Protein AF-A0A382TRZ2-F1 (afdb_monomer_lite)

InterPro domains:
  IPR000399 TPP-binding enzyme, conserved site [PS00187] (9-28)
  IPR011766 Thiamine pyrophosphate enzyme, TPP-binding [PF02775] (1-74)
  IPR029061 Thiamin diphosphate-binding fold [SSF52518] (1-80)
  IPR051818 Thiamine pyrophosphate-dependent decarboxylase [PTHR42818] (1-80)

Structure (mmCIF, N/CA/C/O backbone):
data_AF-A0A382TRZ2-F1
#
_entry.id   AF-A0A382TRZ2-F1
#
loop_
_atom_site.group_PDB
_atom_site.id
_atom_site.type_symbol
_atom_site.label_atom_id
_atom_site.label_alt_id
_atom_site.label_comp_id
_atom_site.label_asym_id
_atom_site.label_entity_id
_atom_site.label_seq_id
_atom_site.pdbx_PDB_ins_code
_atom_site.Cartn_x
_atom_site.Cartn_y
_atom_site.Cartn_z
_atom_site.occupancy
_atom_site.B_iso_or_equiv
_atom_site.auth_seq_id
_atom_site.auth_comp_id
_atom_site.auth_asym_id
_atom_site.auth_atom_id
_atom_site.pdbx_PDB_model_num
ATOM 1 N N . MET A 1 1 ? 9.372 9.226 -0.701 1.00 83.50 1 MET A N 1
ATOM 2 C CA . MET A 1 1 ? 8.223 8.433 -1.203 1.00 83.50 1 MET A CA 1
ATOM 3 C C . MET A 1 1 ? 7.934 7.335 -0.180 1.00 83.50 1 MET A C 1
ATOM 5 O O . MET A 1 1 ? 8.838 7.039 0.591 1.00 83.50 1 MET A O 1
ATOM 9 N N . GLY A 1 2 ? 6.713 6.793 -0.117 1.00 89.94 2 GLY A N 1
ATOM 10 C CA . GLY A 1 2 ? 6.350 5.718 0.825 1.00 89.94 2 GLY A CA 1
ATOM 11 C C . GLY A 1 2 ? 5.656 6.152 2.124 1.00 89.94 2 GLY A C 1
ATOM 12 O O . GLY A 1 2 ? 5.359 5.321 2.971 1.00 89.94 2 GLY A O 1
ATOM 13 N N . LEU A 1 3 ? 5.391 7.447 2.315 1.00 95.81 3 LEU A N 1
ATOM 14 C CA . LEU A 1 3 ? 4.763 7.952 3.546 1.00 95.81 3 LEU A CA 1
ATOM 15 C C . LEU A 1 3 ? 3.251 8.171 3.429 1.00 95.81 3 LEU A C 1
ATOM 17 O O . LEU A 1 3 ? 2.616 8.489 4.434 1.00 95.81 3 LEU A O 1
ATOM 21 N N . ALA A 1 4 ? 2.662 8.000 2.242 1.00 96.88 4 ALA A N 1
ATOM 22 C CA . ALA A 1 4 ? 1.232 8.235 2.081 1.00 96.88 4 ALA A CA 1
ATOM 23 C C . ALA A 1 4 ? 0.407 7.179 2.833 1.00 96.88 4 ALA A C 1
ATOM 25 O O . ALA A 1 4 ? -0.578 7.540 3.475 1.00 96.88 4 ALA A O 1
ATOM 26 N N . LEU A 1 5 ? 0.855 5.918 2.878 1.00 97.62 5 LEU A N 1
ATOM 27 C CA . LEU A 1 5 ? 0.194 4.878 3.672 1.00 97.62 5 LEU A CA 1
ATOM 28 C C . LEU A 1 5 ? 0.209 5.156 5.198 1.00 97.62 5 LEU A C 1
ATOM 30 O O . LEU A 1 5 ? -0.872 5.186 5.787 1.00 97.62 5 LEU A O 1
ATOM 34 N N . PRO A 1 6 ? 1.359 5.418 5.859 1.00 97.12 6 PRO A N 1
ATOM 35 C CA . PRO A 1 6 ? 1.378 5.834 7.267 1.00 97.12 6 PRO A CA 1
ATOM 36 C C . PRO A 1 6 ? 0.504 7.056 7.567 1.00 97.12 6 PRO A C 1
ATOM 38 O O . PRO A 1 6 ? -0.192 7.091 8.582 1.00 97.12 6 PRO A O 1
ATOM 41 N N . PHE A 1 7 ? 0.517 8.054 6.678 1.00 98.12 7 PHE A N 1
ATOM 42 C CA . PHE A 1 7 ? -0.314 9.246 6.825 1.00 98.12 7 PHE A CA 1
ATOM 43 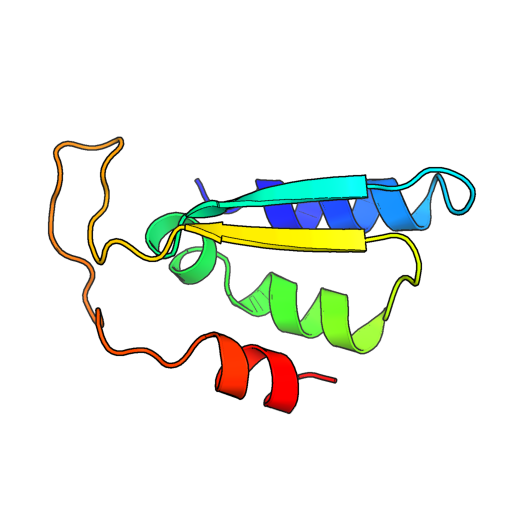C C . PHE A 1 7 ? -1.807 8.902 6.769 1.00 98.12 7 PHE A C 1
ATOM 45 O O . PHE A 1 7 ? -2.576 9.329 7.629 1.00 98.12 7 PHE A O 1
ATOM 52 N N . ALA A 1 8 ? -2.211 8.089 5.792 1.00 98.31 8 ALA A N 1
ATOM 53 C CA . ALA A 1 8 ? -3.591 7.654 5.628 1.00 98.31 8 ALA A CA 1
ATOM 54 C C . ALA A 1 8 ? -4.082 6.806 6.808 1.00 98.31 8 ALA A C 1
ATOM 56 O O . ALA A 1 8 ? -5.222 6.973 7.231 1.00 98.31 8 ALA A O 1
ATOM 57 N N . LEU A 1 9 ? -3.225 5.957 7.384 1.00 98.31 9 LEU A N 1
ATOM 58 C CA . LEU A 1 9 ? -3.539 5.219 8.609 1.00 98.31 9 LEU A CA 1
ATOM 59 C C . LEU A 1 9 ? -3.830 6.167 9.778 1.00 98.31 9 LEU A C 1
ATOM 61 O O . LEU A 1 9 ? -4.846 6.014 10.453 1.00 98.31 9 LEU A O 1
ATOM 65 N N . GLY A 1 10 ? -2.972 7.169 9.993 1.00 98.06 10 GLY A N 1
ATOM 66 C CA . GLY A 1 10 ? -3.195 8.182 11.024 1.00 98.06 10 GLY A CA 1
ATOM 67 C C . GLY A 1 10 ? -4.505 8.939 10.807 1.00 98.06 10 GLY A C 1
ATOM 68 O O . GLY A 1 10 ? -5.291 9.088 11.740 1.00 98.06 10 GLY A O 1
ATOM 69 N N . LEU A 1 11 ? -4.776 9.353 9.566 1.00 98.50 11 LEU A N 1
ATOM 70 C CA . LEU A 1 11 ? -6.010 10.042 9.191 1.00 98.50 11 LEU A CA 1
ATOM 71 C C . LEU A 1 11 ? -7.254 9.176 9.435 1.00 98.50 11 LEU A C 1
ATOM 73 O O . LEU A 1 11 ? -8.224 9.657 10.014 1.00 98.50 11 LEU A O 1
ATOM 77 N N . ALA A 1 12 ? -7.208 7.904 9.037 1.00 98.62 12 ALA A N 1
ATOM 78 C CA . ALA A 1 12 ? -8.292 6.948 9.239 1.00 98.62 12 ALA A CA 1
ATOM 79 C C . ALA A 1 12 ? -8.583 6.733 10.731 1.00 98.62 12 ALA A C 1
ATOM 81 O O . ALA A 1 12 ? -9.748 6.681 11.123 1.00 98.62 12 ALA A O 1
ATOM 82 N N . ALA A 1 13 ? -7.537 6.693 11.562 1.00 97.50 13 ALA A N 1
ATOM 83 C CA . ALA A 1 13 ? -7.658 6.546 13.008 1.00 97.50 13 ALA A CA 1
ATOM 84 C C . ALA A 1 13 ? -8.280 7.775 13.693 1.00 97.50 13 ALA A C 1
ATOM 86 O O . ALA A 1 13 ? -9.065 7.616 14.625 1.00 97.50 13 ALA A O 1
ATOM 87 N N . VAL A 1 14 ? -7.954 8.997 13.249 1.00 98.12 14 VAL A N 1
ATOM 88 C CA . VAL A 1 14 ? -8.498 10.229 13.858 1.00 98.12 14 VAL A CA 1
ATOM 89 C C . VAL A 1 14 ? -9.840 10.678 13.268 1.00 98.12 14 VAL A C 1
ATOM 91 O O . VAL A 1 14 ? -10.505 11.523 13.863 1.00 98.12 14 VAL A O 1
ATOM 94 N N . GLN A 1 15 ? -10.250 10.141 12.116 1.00 97.88 15 GLN A N 1
ATOM 95 C CA . GLN A 1 15 ? -11.520 10.464 11.451 1.00 97.88 15 GLN A CA 1
ATOM 96 C C . GLN A 1 15 ? -12.313 9.186 11.115 1.00 97.88 15 GLN A C 1
ATOM 98 O O . GLN A 1 15 ? -12.508 8.886 9.935 1.00 97.88 15 GLN A O 1
ATOM 103 N N . PRO A 1 16 ? -12.790 8.428 12.124 1.00 96.88 16 PRO A N 1
ATOM 104 C CA . PRO A 1 16 ? -13.406 7.110 11.923 1.00 96.88 16 PRO A CA 1
ATOM 105 C C . PRO A 1 16 ? -14.667 7.134 11.041 1.00 96.88 16 PRO A C 1
ATOM 107 O O . PRO A 1 16 ? -14.949 6.160 10.348 1.00 96.88 16 PRO A O 1
ATOM 110 N N . ASP A 1 17 ? -15.393 8.255 11.014 1.00 97.94 17 ASP A N 1
ATOM 111 C CA . ASP A 1 17 ? -16.625 8.409 10.227 1.00 97.94 17 ASP A CA 1
ATOM 112 C C . ASP A 1 17 ? -16.375 8.775 8.753 1.00 97.94 17 ASP A C 1
ATOM 114 O O . ASP A 1 17 ? -17.303 8.790 7.941 1.00 97.94 17 ASP A O 1
ATOM 118 N N . GLN A 1 18 ? -15.128 9.083 8.379 1.00 98.19 18 GLN A N 1
ATOM 119 C CA . GLN A 1 18 ? -14.767 9.444 7.010 1.00 98.19 18 GLN A CA 1
ATOM 120 C C . GLN A 1 18 ? -14.023 8.306 6.325 1.00 98.19 18 GLN A C 1
ATOM 122 O O . GLN A 1 18 ? -13.098 7.718 6.880 1.00 98.19 18 GLN A O 1
ATOM 127 N N . ARG A 1 19 ? -14.403 8.015 5.078 1.00 98.44 19 ARG A N 1
ATOM 128 C CA . ARG A 1 19 ? -13.668 7.060 4.245 1.00 98.44 19 ARG A CA 1
ATOM 129 C C . ARG A 1 19 ? -12.346 7.676 3.809 1.00 98.44 19 ARG A C 1
ATOM 131 O O . ARG A 1 19 ? -12.334 8.727 3.172 1.00 98.44 19 ARG A O 1
ATOM 138 N N . VAL A 1 20 ? -11.256 6.980 4.093 1.00 98.69 20 VAL A N 1
ATOM 139 C CA . VAL A 1 20 ? -9.907 7.351 3.679 1.00 98.69 20 VAL A CA 1
ATOM 140 C C . VAL A 1 20 ? -9.467 6.410 2.569 1.00 98.69 20 VAL A C 1
ATOM 142 O O . VAL A 1 20 ? -9.436 5.193 2.739 1.00 98.69 20 VAL A O 1
ATOM 145 N N . VAL A 1 21 ? -9.112 6.977 1.420 1.00 98.62 21 VAL A N 1
ATOM 146 C CA . VAL A 1 21 ? -8.538 6.233 0.297 1.00 98.62 21 VAL A CA 1
ATOM 147 C C . VAL A 1 21 ? -7.132 6.754 0.059 1.00 98.62 21 VAL A C 1
ATOM 149 O O . VAL A 1 21 ? -6.938 7.958 -0.105 1.00 98.62 21 VAL A O 1
ATOM 152 N N . VAL A 1 22 ? -6.159 5.851 0.029 1.00 98.00 22 VAL A N 1
ATOM 153 C CA . VAL A 1 22 ? -4.771 6.172 -0.307 1.00 98.00 22 VAL A CA 1
ATOM 154 C C . VAL A 1 22 ? -4.373 5.466 -1.590 1.00 98.00 22 VAL A C 1
ATOM 156 O O . VAL A 1 22 ? -4.706 4.300 -1.793 1.00 98.00 22 VAL A O 1
ATOM 159 N N . VAL A 1 23 ? -3.668 6.185 -2.460 1.00 97.44 23 VAL A N 1
ATOM 160 C CA . VAL A 1 23 ? -3.097 5.641 -3.691 1.00 97.44 23 VAL A CA 1
ATOM 161 C C . VAL A 1 23 ? -1.589 5.590 -3.517 1.00 97.44 23 VAL A C 1
ATOM 163 O O . VAL A 1 23 ? -0.948 6.636 -3.424 1.00 97.44 23 VAL A O 1
ATOM 166 N N . GLU A 1 24 ? -1.033 4.384 -3.486 1.00 95.75 24 GLU A N 1
ATOM 167 C CA . GLU A 1 24 ? 0.400 4.157 -3.312 1.00 95.75 24 GLU A CA 1
ATOM 168 C C . GLU A 1 24 ? 0.963 3.432 -4.537 1.00 95.75 24 GLU A C 1
ATOM 170 O O . GLU A 1 24 ? 0.302 2.584 -5.132 1.00 95.75 24 GLU A O 1
ATOM 175 N N . GLY A 1 25 ? 2.197 3.748 -4.926 1.00 95.62 25 GLY A N 1
ATOM 176 C CA . GLY A 1 25 ? 2.937 2.932 -5.890 1.00 95.62 25 GLY A CA 1
ATOM 177 C C . GLY A 1 25 ? 3.647 1.778 -5.189 1.00 95.62 25 GLY A C 1
ATOM 178 O O . GLY A 1 25 ? 4.123 1.947 -4.066 1.00 95.62 25 GLY A O 1
ATOM 179 N N . ASP A 1 26 ? 3.796 0.642 -5.861 1.00 95.94 26 ASP A N 1
ATOM 180 C CA . ASP A 1 26 ? 4.598 -0.500 -5.401 1.00 95.94 26 ASP A CA 1
ATOM 181 C C . ASP A 1 26 ? 6.017 -0.102 -4.965 1.00 95.94 26 ASP A C 1
ATOM 183 O O . ASP A 1 26 ? 6.467 -0.496 -3.893 1.00 95.94 26 ASP A O 1
ATOM 187 N N . GLY A 1 27 ? 6.695 0.771 -5.712 1.00 95.56 27 GLY A N 1
ATOM 188 C CA . GLY A 1 27 ? 8.007 1.295 -5.332 1.00 95.56 27 GLY A CA 1
ATOM 189 C C . GLY A 1 27 ? 7.987 2.140 -4.056 1.00 95.56 27 GLY A C 1
ATOM 190 O O . GLY A 1 27 ? 8.932 2.086 -3.273 1.00 95.56 27 GLY A O 1
ATOM 191 N N . GLY A 1 28 ? 6.917 2.907 -3.828 1.00 95.00 28 GLY A N 1
ATOM 192 C CA . GLY A 1 28 ? 6.728 3.667 -2.589 1.00 95.00 28 GLY A CA 1
ATOM 193 C C . GLY A 1 28 ? 6.428 2.748 -1.408 1.00 95.00 28 GLY A C 1
ATOM 194 O O . GLY A 1 28 ? 7.029 2.893 -0.346 1.00 95.00 28 GLY A O 1
ATOM 195 N N . LEU A 1 29 ? 5.574 1.748 -1.620 1.00 95.25 29 LEU A N 1
ATOM 196 C CA . LEU A 1 29 ? 5.228 0.756 -0.612 1.00 95.25 29 LEU A CA 1
ATOM 197 C C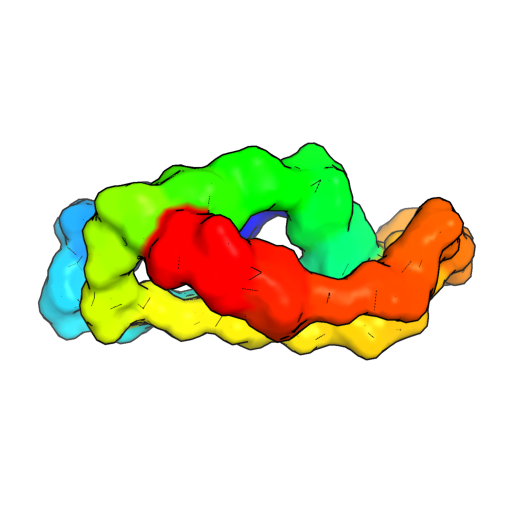 . LEU A 1 29 ? 6.441 -0.092 -0.206 1.00 95.25 29 LEU A C 1
ATOM 199 O O . LEU A 1 29 ? 6.646 -0.319 0.983 1.00 95.25 29 LEU A O 1
ATOM 203 N N . LEU A 1 30 ? 7.300 -0.487 -1.154 1.00 94.56 30 LEU A N 1
ATOM 204 C CA . LEU A 1 30 ? 8.569 -1.166 -0.858 1.00 94.56 30 LEU A CA 1
ATOM 205 C C . LEU A 1 30 ? 9.481 -0.330 0.053 1.00 94.56 30 LEU A C 1
ATOM 207 O O . LEU A 1 30 ? 10.151 -0.889 0.917 1.00 94.56 30 LEU A O 1
ATOM 211 N N . MET A 1 31 ? 9.496 0.999 -0.103 1.00 94.19 31 MET A N 1
ATOM 212 C CA . MET A 1 31 ? 10.305 1.895 0.736 1.00 94.19 31 MET A CA 1
ATOM 213 C C . MET A 1 31 ? 9.797 2.004 2.180 1.00 94.19 31 MET A C 1
ATOM 215 O O . MET A 1 31 ? 10.550 2.450 3.043 1.00 94.19 31 MET A O 1
ATOM 219 N N . HIS A 1 32 ? 8.538 1.649 2.452 1.00 94.06 32 HIS A N 1
ATOM 220 C CA . HIS A 1 32 ? 7.903 1.789 3.770 1.00 94.06 32 HIS A CA 1
ATOM 221 C C . HIS A 1 32 ? 6.976 0.611 4.101 1.00 94.06 32 HIS A C 1
ATOM 223 O O . HIS A 1 32 ? 5.899 0.759 4.674 1.00 94.06 32 HIS A O 1
ATOM 229 N N . MET A 1 33 ? 7.430 -0.599 3.781 1.00 93.44 33 MET A N 1
ATOM 230 C CA . MET A 1 33 ? 6.639 -1.825 3.906 1.00 93.44 33 MET A CA 1
ATOM 231 C C . MET A 1 33 ? 6.175 -2.114 5.341 1.00 93.44 33 MET A C 1
ATOM 233 O O . MET A 1 33 ? 5.096 -2.667 5.536 1.00 93.44 33 MET A O 1
ATOM 237 N N . GLY A 1 34 ? 6.940 -1.680 6.352 1.00 95.00 34 GLY A N 1
ATOM 238 C CA . GLY A 1 34 ? 6.562 -1.808 7.765 1.00 95.00 34 GLY A CA 1
ATOM 239 C C . GLY A 1 34 ? 5.231 -1.131 8.118 1.00 95.00 34 GLY A C 1
ATOM 240 O O . GLY A 1 34 ? 4.579 -1.541 9.074 1.00 95.00 34 GLY A O 1
ATOM 241 N N . ALA A 1 35 ? 4.774 -0.164 7.316 1.00 95.81 35 ALA A N 1
ATOM 242 C CA . ALA A 1 35 ? 3.466 0.459 7.487 1.00 95.81 35 ALA A CA 1
ATOM 243 C C . ALA A 1 35 ? 2.305 -0.538 7.330 1.00 95.81 35 ALA A C 1
ATOM 245 O O . ALA A 1 35 ? 1.293 -0.391 8.009 1.00 95.81 35 ALA A O 1
ATOM 246 N N . LEU A 1 36 ? 2.452 -1.575 6.495 1.00 96.62 36 LEU A N 1
ATOM 247 C CA . LEU A 1 36 ? 1.431 -2.619 6.342 1.00 96.62 36 LEU A CA 1
ATOM 248 C C . LEU A 1 36 ? 1.222 -3.406 7.640 1.00 96.62 36 LEU A C 1
ATOM 250 O O . LEU A 1 36 ? 0.088 -3.735 7.966 1.00 96.62 36 LEU A O 1
ATOM 254 N N . ALA A 1 37 ? 2.288 -3.650 8.410 1.00 97.25 37 ALA A N 1
ATOM 255 C CA . ALA A 1 37 ? 2.174 -4.312 9.708 1.00 97.25 37 ALA A CA 1
ATOM 256 C C . ALA A 1 37 ? 1.371 -3.457 10.702 1.00 97.25 37 ALA A C 1
ATOM 258 O O . ALA A 1 37 ? 0.544 -3.976 11.444 1.00 97.25 37 ALA A O 1
ATOM 259 N N . SER A 1 38 ? 1.568 -2.133 10.690 1.00 97.19 38 SER A N 1
ATOM 260 C CA . SER A 1 38 ? 0.755 -1.215 11.497 1.00 97.19 38 SER A CA 1
ATOM 261 C C . SER A 1 38 ? -0.700 -1.171 11.034 1.00 97.19 38 SER A C 1
ATOM 263 O O . SER A 1 38 ? -1.594 -1.134 11.872 1.00 97.19 38 SER A O 1
ATOM 265 N N . VAL A 1 39 ? -0.950 -1.197 9.721 1.00 97.56 39 VAL A N 1
ATOM 266 C CA . VAL A 1 39 ? -2.313 -1.242 9.171 1.00 97.56 39 VAL A CA 1
ATOM 267 C C . VAL A 1 39 ? -3.036 -2.509 9.611 1.00 97.56 39 VAL A C 1
ATOM 269 O O . VAL A 1 39 ? -4.147 -2.389 10.114 1.00 97.56 39 VAL A O 1
ATOM 272 N N . GLY A 1 40 ? -2.418 -3.685 9.476 1.00 97.19 40 GLY A N 1
ATOM 273 C CA . GLY A 1 40 ? -3.029 -4.948 9.904 1.00 97.19 40 GLY A CA 1
ATOM 274 C C . GLY A 1 40 ? -3.260 -5.012 11.416 1.00 97.19 40 GLY A C 1
ATOM 275 O O . GLY A 1 40 ? -4.312 -5.445 11.873 1.00 97.19 40 GLY A O 1
ATOM 276 N N . ALA A 1 41 ? -2.336 -4.468 12.219 1.00 97.25 41 ALA A N 1
ATOM 277 C CA . ALA A 1 41 ? -2.505 -4.396 13.672 1.00 97.25 41 ALA A CA 1
ATOM 278 C C . ALA A 1 41 ? -3.644 -3.457 14.115 1.00 97.25 41 ALA A C 1
ATOM 280 O O . ALA A 1 41 ? -4.331 -3.745 15.094 1.00 97.25 41 ALA A O 1
ATOM 281 N N . VAL A 1 42 ? -3.828 -2.319 13.435 1.00 97.06 42 VAL A N 1
ATOM 282 C CA . VAL A 1 42 ? -4.881 -1.339 13.763 1.00 97.06 42 VAL A CA 1
ATOM 283 C C . VAL A 1 42 ? -6.228 -1.727 13.144 1.00 97.06 42 VAL A C 1
ATOM 285 O O . VAL A 1 42 ? -7.267 -1.441 13.733 1.00 97.06 42 VAL A O 1
ATOM 288 N N . ALA A 1 43 ? -6.214 -2.356 11.967 1.00 96.38 43 ALA A N 1
ATOM 289 C CA . ALA A 1 43 ? -7.376 -2.788 11.191 1.00 96.38 43 ALA A CA 1
ATOM 290 C C . ALA A 1 43 ? -8.506 -1.731 11.083 1.00 96.38 43 ALA A C 1
ATOM 292 O O . ALA A 1 43 ? -9.661 -2.014 11.424 1.00 96.38 43 ALA A O 1
ATOM 293 N N . PRO A 1 44 ? -8.216 -0.494 10.624 1.00 97.25 44 PRO A N 1
ATOM 294 C CA . PRO A 1 44 ? -9.238 0.544 10.510 1.0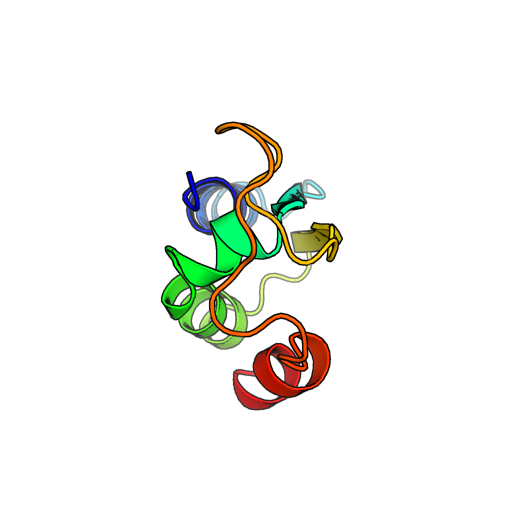0 97.25 44 PRO A CA 1
ATOM 295 C C . PRO A 1 44 ? -10.288 0.169 9.452 1.00 97.25 44 PRO A C 1
ATOM 297 O O . PRO A 1 44 ? -9.958 -0.118 8.303 1.00 97.25 44 PRO A O 1
ATOM 300 N N . GLN A 1 45 ? -11.574 0.232 9.811 1.00 97.69 45 GLN A N 1
ATOM 301 C CA . GLN A 1 45 ? -12.674 -0.152 8.910 1.00 97.69 45 GLN A CA 1
ATOM 302 C C . GLN A 1 45 ? -12.908 0.838 7.756 1.00 97.69 45 GLN A C 1
ATOM 304 O O . GLN A 1 45 ? -13.610 0.529 6.795 1.00 97.69 45 GLN A O 1
ATOM 309 N N . ASN A 1 46 ? -12.342 2.041 7.853 1.00 98.50 46 ASN A N 1
ATOM 310 C CA . ASN A 1 46 ? -12.558 3.153 6.932 1.00 98.50 46 ASN A CA 1
ATOM 311 C C . ASN A 1 46 ? -11.363 3.436 6.005 1.00 98.50 46 ASN A C 1
ATOM 313 O O . ASN A 1 46 ? -11.403 4.434 5.288 1.00 98.50 46 ASN A O 1
ATOM 317 N N . LEU A 1 47 ? -10.321 2.595 5.992 1.00 98.62 47 LEU A N 1
ATOM 318 C CA . LEU A 1 47 ? -9.144 2.771 5.134 1.00 98.62 47 LEU A CA 1
ATOM 319 C C . LEU A 1 47 ? -9.180 1.827 3.927 1.00 98.62 47 LEU A C 1
ATOM 321 O O . LEU A 1 47 ? -9.302 0.615 4.069 1.00 98.62 47 LEU A O 1
ATOM 325 N N . THR A 1 48 ? -9.008 2.373 2.726 1.00 98.31 48 THR A N 1
ATOM 326 C CA . THR A 1 48 ? -8.801 1.608 1.488 1.00 98.31 48 THR A CA 1
ATOM 327 C C . THR A 1 48 ? -7.465 1.980 0.859 1.00 98.31 48 THR A C 1
ATOM 329 O O . THR A 1 48 ? -7.175 3.158 0.649 1.00 98.31 48 THR A O 1
ATOM 332 N N . ILE A 1 49 ? -6.664 0.968 0.527 1.00 97.50 49 ILE A N 1
ATOM 333 C CA . ILE A 1 49 ? -5.355 1.130 -0.113 1.00 97.50 49 ILE A CA 1
ATOM 334 C C . ILE A 1 49 ? -5.480 0.703 -1.574 1.00 97.50 49 ILE A C 1
ATOM 336 O O . ILE A 1 49 ? -5.775 -0.454 -1.865 1.00 97.50 49 ILE A O 1
ATOM 340 N N . ILE A 1 50 ? -5.241 1.632 -2.494 1.00 98.06 50 ILE A N 1
ATOM 341 C CA . ILE A 1 50 ? -5.129 1.362 -3.927 1.00 98.06 50 ILE A CA 1
ATOM 342 C C . ILE A 1 50 ? -3.643 1.295 -4.261 1.00 98.06 50 ILE A C 1
ATOM 344 O O . ILE A 1 50 ? -2.943 2.306 -4.209 1.00 98.06 50 ILE A O 1
ATOM 348 N N . LEU A 1 51 ? -3.165 0.102 -4.608 1.00 96.81 51 LEU A N 1
ATOM 349 C CA . LEU A 1 51 ? -1.776 -0.115 -4.991 1.00 96.81 51 LEU A CA 1
ATOM 350 C C . LEU A 1 51 ? -1.625 -0.090 -6.515 1.00 96.81 51 LEU A C 1
ATOM 352 O O . LEU A 1 51 ? -2.244 -0.883 -7.222 1.00 96.81 51 LEU A O 1
ATOM 356 N N . ILE A 1 52 ? -0.760 0.787 -7.017 1.00 96.38 52 ILE A N 1
ATOM 357 C CA . ILE A 1 52 ? -0.329 0.796 -8.415 1.00 96.38 52 ILE A CA 1
ATOM 358 C C . ILE A 1 52 ? 0.924 -0.071 -8.522 1.00 96.38 52 ILE A C 1
ATOM 360 O O . ILE A 1 52 ? 2.011 0.358 -8.136 1.00 96.38 52 ILE A O 1
ATOM 364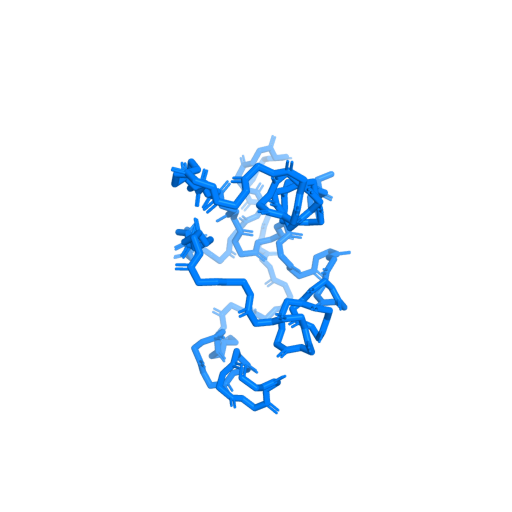 N N . GLN A 1 53 ? 0.766 -1.282 -9.057 1.00 95.62 53 GLN A N 1
ATOM 365 C CA . GLN A 1 53 ? 1.869 -2.214 -9.284 1.00 95.62 53 GLN A CA 1
ATOM 366 C C . GLN A 1 53 ? 2.319 -2.160 -10.748 1.00 95.62 53 GLN A C 1
ATOM 368 O O . GLN A 1 53 ? 1.667 -2.717 -11.629 1.00 95.62 53 GLN A O 1
ATOM 373 N N . ASN A 1 54 ? 3.417 -1.452 -11.019 1.00 95.38 54 ASN A N 1
ATOM 374 C CA . ASN A 1 54 ? 3.979 -1.279 -12.364 1.00 95.38 54 ASN A CA 1
ATOM 375 C C . ASN A 1 54 ? 5.462 -1.684 -12.468 1.00 95.38 54 ASN A C 1
ATOM 377 O O . ASN A 1 54 ? 6.045 -1.622 -13.551 1.00 95.38 54 ASN A O 1
ATOM 381 N N . GLY A 1 55 ? 6.077 -2.119 -11.368 1.00 96.88 55 GLY A N 1
ATOM 382 C CA . GLY A 1 55 ? 7.422 -2.680 -11.334 1.00 96.88 55 GLY A CA 1
ATOM 383 C C . GLY A 1 55 ? 8.543 -1.664 -11.543 1.00 96.88 55 GLY A C 1
ATOM 384 O O . GLY A 1 55 ? 9.680 -2.080 -11.802 1.00 96.88 55 GLY A O 1
ATOM 385 N N . VAL A 1 56 ? 8.269 -0.356 -11.449 1.00 96.25 56 VAL A N 1
ATOM 386 C CA . VAL A 1 56 ? 9.264 0.705 -11.672 1.00 96.25 56 VAL A CA 1
ATOM 387 C C . VAL A 1 56 ? 9.106 1.892 -10.717 1.00 96.25 56 VAL A C 1
ATOM 389 O O . VAL A 1 56 ? 8.011 2.276 -10.318 1.00 96.25 56 VAL A O 1
ATOM 392 N N . HIS A 1 57 ? 10.205 2.586 -10.426 1.00 94.81 57 HIS A N 1
ATOM 393 C CA . HIS A 1 57 ? 10.174 3.914 -9.817 1.00 94.81 57 HIS A CA 1
ATOM 394 C C . HIS A 1 57 ? 9.795 4.978 -10.863 1.00 94.81 57 HIS A C 1
ATOM 396 O O . HIS A 1 57 ? 10.630 5.752 -11.337 1.00 94.81 57 HIS A O 1
ATOM 402 N N . ALA A 1 58 ? 8.514 5.016 -11.244 1.00 92.88 58 ALA A N 1
ATOM 403 C CA . ALA A 1 58 ? 8.006 5.878 -12.318 1.00 92.88 58 ALA A CA 1
ATOM 404 C C . ALA A 1 58 ? 8.334 7.372 -12.117 1.00 92.88 58 ALA A C 1
ATOM 406 O O . ALA A 1 58 ? 8.682 8.058 -13.073 1.00 92.88 58 ALA A O 1
ATOM 407 N N . ALA A 1 59 ? 8.293 7.864 -10.873 1.00 89.00 59 ALA A N 1
ATOM 408 C CA . ALA A 1 59 ? 8.541 9.272 -10.555 1.00 89.00 59 ALA A CA 1
ATOM 409 C C . ALA A 1 59 ? 10.017 9.703 -10.675 1.00 89.00 59 ALA A C 1
ATOM 411 O O . ALA A 1 59 ? 10.285 10.891 -10.831 1.00 89.00 59 ALA A O 1
ATOM 412 N N . SER A 1 60 ? 10.976 8.773 -10.594 1.00 89.00 60 SER A N 1
ATOM 413 C CA . SER A 1 60 ? 12.417 9.078 -10.608 1.00 89.00 60 SER A CA 1
ATOM 414 C C . SER A 1 60 ? 13.113 8.738 -11.927 1.00 89.00 60 SER A C 1
ATOM 416 O O . SER A 1 60 ? 14.337 8.824 -12.003 1.00 89.00 60 SER A O 1
ATOM 418 N N . GLY A 1 61 ? 12.361 8.353 -12.963 1.00 91.88 61 GLY A N 1
ATOM 419 C CA . GLY A 1 61 ? 12.906 8.012 -14.282 1.00 91.88 61 GLY A CA 1
ATOM 420 C C . GLY A 1 61 ? 12.655 6.573 -14.739 1.00 91.88 61 GLY A C 1
ATOM 421 O O . GLY A 1 61 ? 13.245 6.151 -15.728 1.00 91.88 61 GLY A O 1
ATOM 422 N N . GLY A 1 62 ? 11.789 5.818 -14.055 1.00 94.94 62 GLY A N 1
ATOM 423 C CA . GLY A 1 62 ? 11.336 4.501 -14.517 1.00 94.94 62 GLY A CA 1
ATOM 424 C C . GLY A 1 62 ? 12.330 3.368 -14.266 1.00 94.94 62 GLY A C 1
ATOM 425 O O . GLY A 1 62 ? 12.278 2.340 -14.941 1.00 94.94 62 GLY A O 1
ATOM 426 N N . GLN A 1 63 ? 13.236 3.535 -13.301 1.00 96.12 63 GLN A N 1
ATOM 427 C CA . GLN A 1 63 ? 14.169 2.480 -12.916 1.00 96.12 63 GLN A CA 1
ATOM 428 C C . GLN A 1 63 ? 13.396 1.261 -12.392 1.00 96.12 63 GLN A C 1
ATOM 430 O O . GLN A 1 63 ? 12.430 1.433 -11.647 1.00 96.12 63 GLN A O 1
ATOM 435 N N . PRO A 1 64 ? 13.796 0.034 -12.752 1.00 96.56 64 PRO A N 1
ATOM 436 C CA . PRO A 1 64 ? 13.112 -1.171 -12.303 1.00 96.56 64 PRO A CA 1
ATOM 437 C C . PRO A 1 64 ? 13.181 -1.341 -10.781 1.00 96.56 64 PRO A C 1
ATOM 439 O O . PRO A 1 64 ? 14.212 -1.063 -10.172 1.00 96.56 64 PRO A O 1
ATOM 442 N N . LEU A 1 65 ? 12.101 -1.853 -10.182 1.00 96.00 65 LEU A N 1
ATOM 443 C CA . LEU A 1 65 ? 12.121 -2.311 -8.792 1.00 96.00 65 LEU A CA 1
ATOM 444 C C . LEU A 1 65 ? 12.967 -3.576 -8.650 1.00 96.00 65 LEU A C 1
ATOM 446 O O . 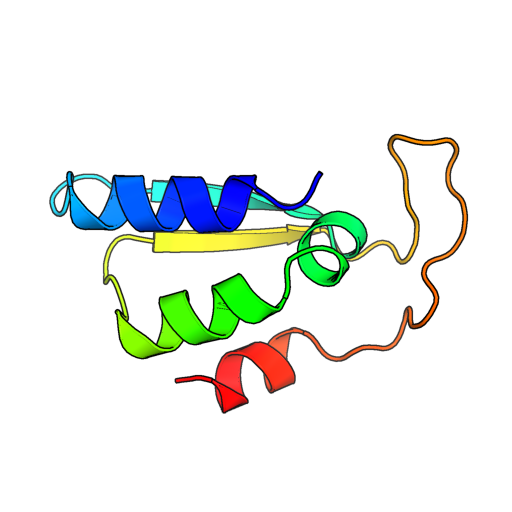LEU A 1 65 ? 13.032 -4.400 -9.565 1.00 96.00 65 LEU A O 1
ATOM 450 N N . THR A 1 66 ? 13.560 -3.748 -7.469 1.00 91.44 66 THR A N 1
ATOM 451 C CA . THR A 1 66 ? 14.413 -4.896 -7.132 1.00 91.44 66 THR A CA 1
ATOM 452 C C . THR A 1 66 ? 13.662 -6.226 -7.193 1.00 91.44 66 THR A C 1
ATOM 454 O O . THR A 1 66 ? 14.227 -7.228 -7.615 1.00 91.44 66 THR A O 1
ATOM 457 N N . ASN A 1 67 ? 12.386 -6.237 -6.796 1.00 92.75 67 ASN A N 1
ATOM 458 C CA . ASN A 1 67 ? 11.498 -7.386 -6.937 1.00 92.75 67 ASN A CA 1
ATOM 459 C C . ASN A 1 67 ? 10.152 -6.925 -7.508 1.00 92.75 67 ASN A C 1
ATOM 461 O O . ASN A 1 67 ? 9.339 -6.342 -6.793 1.00 92.75 67 ASN A O 1
ATOM 465 N N . LYS A 1 68 ? 9.944 -7.163 -8.804 1.00 93.00 68 LYS A N 1
ATOM 466 C CA . LYS A 1 68 ? 8.715 -6.785 -9.523 1.00 93.00 68 LYS A CA 1
ATOM 467 C C . LYS A 1 68 ? 7.581 -7.786 -9.313 1.00 93.00 68 LYS A C 1
ATOM 469 O O . LYS A 1 68 ? 6.415 -7.414 -9.402 1.00 93.00 68 LYS A O 1
ATOM 474 N N . ASP A 1 69 ? 7.949 -9.021 -8.992 1.00 92.88 69 ASP A N 1
ATOM 475 C CA . ASP A 1 69 ? 7.045 -10.161 -8.861 1.00 92.88 69 ASP A CA 1
ATOM 476 C C . ASP A 1 69 ? 6.597 -10.371 -7.406 1.00 92.88 69 ASP A C 1
ATOM 478 O O . ASP A 1 69 ? 6.032 -11.410 -7.063 1.00 92.88 69 ASP A O 1
ATOM 482 N N . LEU A 1 70 ? 6.863 -9.399 -6.522 1.00 94.81 70 LEU A N 1
ATOM 483 C CA . LEU A 1 70 ? 6.392 -9.451 -5.146 1.00 94.81 70 LEU A CA 1
ATOM 484 C C . LEU A 1 70 ? 4.859 -9.476 -5.126 1.00 94.81 70 LEU A C 1
ATOM 486 O O . LEU A 1 70 ? 4.187 -8.575 -5.630 1.00 94.81 70 LEU A O 1
ATOM 490 N N . ASP A 1 71 ? 4.310 -10.509 -4.495 1.00 95.81 71 ASP A N 1
ATOM 491 C CA . ASP A 1 71 ? 2.875 -10.655 -4.286 1.00 95.81 71 ASP A CA 1
ATOM 492 C C . ASP A 1 71 ? 2.441 -9.804 -3.083 1.00 95.81 71 ASP A C 1
ATOM 494 O O . ASP A 1 71 ? 2.420 -10.255 -1.933 1.00 95.81 71 ASP A O 1
ATOM 498 N N . PHE A 1 72 ? 2.135 -8.531 -3.345 1.00 95.44 72 PHE A N 1
ATOM 499 C CA . PHE A 1 72 ? 1.697 -7.589 -2.314 1.00 95.44 72 PHE A CA 1
ATOM 500 C C . PHE A 1 72 ? 0.369 -7.992 -1.668 1.00 95.44 72 PHE A C 1
ATOM 502 O O . PHE A 1 72 ? 0.147 -7.676 -0.500 1.00 9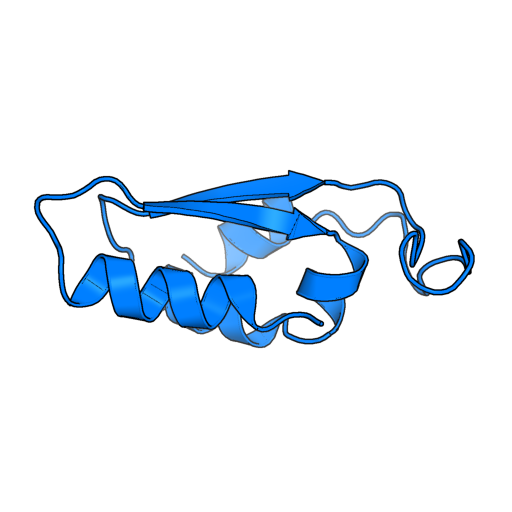5.44 72 PHE A O 1
ATOM 509 N N . ALA A 1 73 ? -0.501 -8.701 -2.393 1.00 95.19 73 ALA A N 1
ATOM 510 C CA . ALA A 1 73 ? -1.775 -9.159 -1.856 1.00 95.19 73 ALA A CA 1
ATOM 511 C C . ALA A 1 73 ? -1.559 -10.234 -0.784 1.00 95.19 73 ALA A C 1
ATOM 513 O O . ALA A 1 73 ? -2.096 -10.114 0.317 1.00 95.19 73 ALA A O 1
ATOM 514 N N . LYS A 1 74 ? -0.715 -11.239 -1.057 1.00 96.94 74 LYS A N 1
ATOM 515 C CA . LYS A 1 74 ? -0.331 -12.238 -0.044 1.00 96.94 74 LYS A CA 1
ATOM 516 C C . LYS A 1 74 ? 0.415 -11.619 1.127 1.00 96.94 74 LYS A C 1
ATOM 518 O O . LYS A 1 74 ? 0.173 -12.005 2.267 1.00 96.94 74 LYS A O 1
ATOM 523 N N . LEU A 1 75 ? 1.300 -10.657 0.864 1.00 95.44 75 LEU A N 1
ATOM 524 C CA . LEU A 1 75 ? 1.988 -9.930 1.928 1.00 95.44 75 LEU A CA 1
ATOM 525 C C . LEU A 1 75 ? 0.983 -9.223 2.846 1.00 95.44 75 LEU A C 1
ATOM 527 O O . LEU A 1 75 ? 1.060 -9.394 4.058 1.00 95.44 75 LEU A O 1
ATOM 531 N N . ALA A 1 76 ? 0.020 -8.488 2.286 1.00 95.44 76 ALA A N 1
ATOM 532 C CA . ALA A 1 76 ? -1.018 -7.821 3.068 1.00 95.44 76 ALA A CA 1
ATOM 533 C C . ALA A 1 76 ? -1.839 -8.825 3.895 1.00 95.44 76 ALA A C 1
ATOM 535 O O . ALA A 1 76 ? -1.989 -8.631 5.095 1.00 95.44 76 ALA A O 1
ATOM 536 N N . GLN A 1 77 ? -2.269 -9.941 3.294 1.00 95.88 77 GLN A N 1
ATOM 537 C CA . GLN A 1 77 ? -2.998 -11.011 3.997 1.00 95.88 77 GLN A CA 1
ATOM 538 C C . GLN A 1 77 ? -2.204 -11.626 5.157 1.00 95.88 77 GLN A C 1
ATOM 540 O O . GLN A 1 77 ? -2.785 -12.063 6.144 1.00 95.88 77 GLN A O 1
ATOM 545 N N . SER A 1 78 ? -0.874 -11.689 5.051 1.00 97.19 78 SER A N 1
ATOM 546 C CA . SER A 1 78 ? -0.025 -12.241 6.114 1.00 97.19 78 SER A CA 1
ATOM 547 C C . SER A 1 78 ? 0.115 -11.327 7.337 1.00 97.19 78 SER A C 1
ATOM 549 O O . SER A 1 78 ? 0.628 -11.766 8.364 1.00 97.19 78 SER A O 1
ATOM 551 N N . LEU A 1 79 ? -0.316 -10.068 7.227 1.00 95.94 79 LEU A N 1
ATOM 552 C CA . LEU A 1 79 ? -0.114 -9.030 8.238 1.00 95.94 79 LEU A CA 1
ATOM 553 C C . LEU A 1 79 ? -1.377 -8.706 9.051 1.00 95.94 79 LEU A C 1
ATOM 555 O O . LEU A 1 79 ? -1.282 -7.887 9.964 1.00 95.94 79 LEU A O 1
ATOM 559 N N . GLY A 1 80 ? -2.506 -9.369 8.770 1.00 87.69 80 GLY A N 1
ATOM 560 C CA . GLY A 1 80 ? -3.799 -9.155 9.431 1.00 87.69 80 GLY A CA 1
ATOM 561 C C . GLY A 1 80 ? -4.816 -8.564 8.475 1.00 87.69 80 GLY A C 1
ATOM 562 O O . GLY A 1 80 ? -5.111 -7.360 8.622 1.00 87.69 80 GLY A O 1
#

Radius of gyration: 12.77 Å; chains: 1; bounding box: 31×23×28 Å

Secondary structure (DSSP, 8-state):
---HHHHHHHHHHH-TTS-EEEEEEHHHHHHTTHHHHHHHHH--TTEEEEEE--SEEGGGT-EEPS-SS--HHHHHHTT-

pLDDT: mean 95.82, std 2.71, range [83.5, 98.69]

Foldseek 3Di:
DQCQLVVQLVVCVVCLVAAGETEEEPVSCVVHVVSLLVCLVVVRPRYHYHYDQDQAPVVVPGHGDPDSPDPVVVVSVVND

Sequence (80 aa):
MGLALPFALGLAAVQPDQRVVVVEGDGGLLMHMGALASVGAVAPQNLTIILIQNGVHAASGGQPLTNKDLDFAKLAQSLG

Organism: NCBI:txid408172